Protein AF-A0A7L4KFB0-F1 (afdb_monomer)

Organism: NCBI:txid1961834

Foldseek 3Di:
DVCLVVCLVCQLAVLPLLVLVVVLVVCVVCQVVCVVVVVVVSVVVSVVSVVVNVVNVVSDVVPDDPVSVVSNNDHDDPD

Mean predicted aligned error: 5.98 Å

Radius of gyration: 14.67 Å; Cα contacts (8 Å, |Δi|>4): 47; chains: 1; bounding box: 30×22×47 Å

Nearest PDB structures (foldseek):
  5nmo-assembly1_A  TM=6.941E-01  e=9.411E+00  Bacillus subtilis subsp. subtilis str. 168

pLDDT: mean 84.37, std 12.17, range [40.12, 95.0]

InterPro domains:
  IPR019142 Dymeclin [PTHR12895] (6-76)

Sequence (79 aa):
ISCFPHLVEKNPRTGNLGSLIKVFLSRTKELKISAECQNHIFIWQAHNALFIICCLLKVFISQMSEEELQLHFTYEEKA

Structure (mmCIF, N/CA/C/O backbone):
data_AF-A0A7L4KFB0-F1
#
_entry.id   AF-A0A7L4KFB0-F1
#
loop_
_atom_site.group_PDB
_atom_site.id
_atom_site.type_symbol
_atom_site.label_atom_id
_atom_site.label_alt_id
_atom_site.label_comp_id
_atom_site.label_asym_id
_atom_site.label_entity_id
_atom_site.label_seq_id
_atom_site.pdbx_PDB_ins_code
_atom_site.Cartn_x
_atom_site.Cartn_y
_atom_site.Cartn_z
_atom_site.occupancy
_atom_site.B_iso_or_equiv
_atom_site.auth_seq_id
_atom_site.auth_comp_id
_atom_site.auth_asym_id
_atom_site.auth_atom_id
_atom_site.pdbx_PDB_model_num
ATOM 1 N N . ILE A 1 1 ? -14.592 -11.827 -1.034 1.00 53.84 1 ILE A N 1
ATOM 2 C CA . ILE A 1 1 ? -15.643 -11.117 -0.257 1.00 53.84 1 ILE A CA 1
ATOM 3 C C . ILE A 1 1 ? -15.716 -11.622 1.196 1.00 53.84 1 ILE A C 1
ATOM 5 O O . ILE A 1 1 ? -15.927 -10.813 2.083 1.00 53.84 1 ILE A O 1
ATOM 9 N N . SER A 1 2 ? -15.419 -12.895 1.492 1.00 57.47 2 SER A N 1
ATOM 10 C CA . SER A 1 2 ? -15.410 -13.445 2.866 1.00 57.47 2 SER A CA 1
ATOM 11 C C . SER A 1 2 ? -14.249 -13.005 3.783 1.00 57.47 2 SER A C 1
ATOM 13 O O . SER A 1 2 ? -14.370 -13.124 4.995 1.00 57.47 2 SER A O 1
ATOM 15 N N . CYS A 1 3 ? -13.132 -12.486 3.255 1.00 62.56 3 CYS A N 1
ATOM 16 C CA . CYS A 1 3 ? -11.962 -12.110 4.072 1.00 62.56 3 CYS A CA 1
ATOM 17 C C . CYS A 1 3 ? -11.989 -10.672 4.620 1.00 62.56 3 CYS A C 1
ATOM 19 O O . CYS A 1 3 ? -11.147 -10.325 5.445 1.00 62.56 3 CYS A O 1
ATOM 21 N N . PHE A 1 4 ? -12.921 -9.827 4.170 1.00 69.44 4 PHE A N 1
ATOM 22 C CA . PHE A 1 4 ? -12.953 -8.411 4.552 1.00 69.44 4 PHE A CA 1
ATOM 23 C C . PHE A 1 4 ? -13.180 -8.167 6.050 1.00 69.44 4 PHE A C 1
ATOM 25 O O . PHE A 1 4 ? -12.436 -7.356 6.596 1.00 69.44 4 PHE A O 1
ATOM 32 N N . PRO A 1 5 ? -14.083 -8.887 6.749 1.00 68.25 5 PRO A N 1
ATOM 33 C CA . PRO A 1 5 ? -14.263 -8.702 8.192 1.00 68.25 5 PRO A CA 1
ATOM 34 C C . PRO A 1 5 ? -12.978 -8.984 8.979 1.00 68.25 5 PRO A C 1
ATOM 36 O O . PRO A 1 5 ? -12.615 -8.241 9.883 1.00 68.25 5 PRO A O 1
ATOM 39 N N . HIS A 1 6 ? -12.235 -10.020 8.575 1.00 77.38 6 HIS A N 1
ATOM 40 C CA . HIS A 1 6 ? -10.969 -10.378 9.211 1.00 77.38 6 HIS A CA 1
ATOM 41 C C . HIS A 1 6 ? -9.883 -9.325 8.958 1.00 77.38 6 HIS A C 1
ATOM 43 O O . HIS A 1 6 ? -9.076 -9.021 9.831 1.00 77.38 6 HIS A O 1
ATOM 49 N N . LEU A 1 7 ? -9.870 -8.742 7.758 1.00 72.50 7 LEU A N 1
ATOM 50 C CA . LEU A 1 7 ? -8.927 -7.691 7.396 1.00 72.50 7 LEU A CA 1
ATOM 51 C C . LEU A 1 7 ? -9.234 -6.393 8.157 1.00 72.50 7 LEU A C 1
ATOM 53 O O . LEU A 1 7 ? -8.309 -5.779 8.675 1.00 72.50 7 LEU A O 1
ATOM 57 N N . VAL A 1 8 ? -10.511 -6.026 8.311 1.00 74.69 8 VAL A N 1
ATOM 58 C CA . VAL A 1 8 ? -10.951 -4.903 9.159 1.00 74.69 8 VAL A CA 1
ATOM 59 C C . VAL A 1 8 ? -10.493 -5.109 10.607 1.00 74.69 8 VAL A C 1
ATOM 61 O O . VAL A 1 8 ? -9.834 -4.239 11.162 1.00 74.69 8 VAL A O 1
ATOM 64 N N . GLU A 1 9 ? -10.743 -6.278 11.199 1.00 77.88 9 GLU A N 1
ATOM 65 C CA . GLU A 1 9 ? -10.392 -6.551 12.602 1.00 77.88 9 GLU A CA 1
ATOM 66 C C . GLU A 1 9 ? -8.872 -6.518 12.866 1.00 77.88 9 GLU A C 1
ATOM 68 O O . GLU A 1 9 ? -8.413 -6.029 13.902 1.00 77.88 9 GLU A O 1
ATOM 73 N N . LYS A 1 10 ? -8.065 -7.065 11.947 1.00 79.75 10 LYS A N 1
ATOM 74 C CA . LYS A 1 10 ? -6.612 -7.218 12.147 1.00 79.75 10 LYS A CA 1
ATOM 75 C C . LYS A 1 10 ? -5.797 -6.018 11.671 1.00 79.75 10 LYS A C 1
ATOM 77 O O . LYS A 1 10 ? -4.665 -5.844 12.132 1.00 79.75 10 LYS A O 1
ATOM 82 N N . ASN A 1 11 ? -6.314 -5.209 10.747 1.00 81.00 11 ASN A N 1
ATOM 83 C CA . ASN A 1 11 ? -5.532 -4.139 10.127 1.00 81.00 11 ASN A CA 1
ATOM 84 C C . ASN A 1 11 ? -5.024 -3.077 11.120 1.00 81.00 11 ASN A C 1
ATOM 86 O O . ASN A 1 11 ? -3.833 -2.789 11.045 1.00 81.00 11 ASN A O 1
ATOM 90 N N . PRO A 1 12 ? -5.809 -2.575 12.095 1.00 76.19 12 PRO A N 1
ATOM 91 C CA . PRO A 1 12 ? -5.312 -1.597 13.072 1.00 76.19 12 PRO A CA 1
ATOM 92 C C . PRO A 1 12 ? -4.113 -2.091 13.893 1.00 76.19 12 PRO A C 1
ATOM 94 O O . PRO A 1 12 ? -3.287 -1.303 14.331 1.00 76.19 12 PRO A O 1
ATOM 97 N N . ARG A 1 13 ? -3.981 -3.413 14.084 1.00 77.19 13 ARG A N 1
ATOM 98 C CA . ARG A 1 13 ? -2.855 -4.019 14.821 1.00 77.19 13 ARG A CA 1
ATOM 99 C C . ARG A 1 13 ? -1.641 -4.322 13.949 1.00 77.19 13 ARG A C 1
ATOM 101 O O . ARG A 1 13 ? -0.544 -4.454 14.468 1.00 77.19 13 ARG A O 1
ATOM 108 N N . THR A 1 14 ? -1.844 -4.523 12.650 1.00 82.69 14 THR A N 1
ATOM 109 C CA . THR A 1 14 ? -0.787 -4.972 11.725 1.00 82.69 14 THR A CA 1
ATOM 110 C C . THR A 1 14 ? -0.271 -3.851 10.831 1.00 82.69 14 THR A C 1
ATOM 112 O O . THR A 1 14 ? 0.844 -3.936 10.329 1.00 82.69 14 THR A O 1
ATOM 115 N N . GLY A 1 15 ? -1.070 -2.806 10.600 1.00 82.06 15 GLY A N 1
ATOM 116 C CA . GLY A 1 15 ? -0.726 -1.702 9.707 1.00 82.06 15 GLY A CA 1
ATOM 117 C C . GLY A 1 15 ? -0.554 -2.126 8.243 1.00 82.06 15 GLY A C 1
ATOM 118 O O . GLY A 1 15 ? 0.124 -1.431 7.483 1.00 82.06 15 GLY A O 1
ATOM 119 N N . ASN A 1 16 ? -1.132 -3.261 7.830 1.00 86.19 16 ASN A N 1
ATOM 120 C CA . ASN A 1 16 ? -0.940 -3.831 6.491 1.00 86.19 16 ASN A CA 1
ATOM 121 C C . ASN A 1 16 ? -1.422 -2.888 5.380 1.00 86.19 16 ASN A C 1
ATOM 123 O O . ASN A 1 16 ? -0.722 -2.713 4.383 1.00 86.19 16 ASN A O 1
ATOM 127 N N . LEU A 1 17 ? -2.579 -2.243 5.558 1.00 87.56 17 LEU A N 1
ATOM 128 C CA . LEU A 1 17 ? -3.097 -1.243 4.622 1.00 87.56 17 LEU A CA 1
ATOM 129 C C . LEU A 1 17 ? -2.143 -0.051 4.511 1.00 87.56 17 LEU A C 1
ATOM 131 O O . LEU A 1 17 ? -1.740 0.311 3.407 1.00 87.56 17 LEU A O 1
ATOM 135 N N . GLY A 1 18 ? -1.763 0.541 5.647 1.00 87.94 18 GLY A N 1
ATOM 136 C CA . GLY A 1 18 ? -0.848 1.682 5.679 1.00 87.94 18 GLY A CA 1
ATOM 137 C C . GLY A 1 18 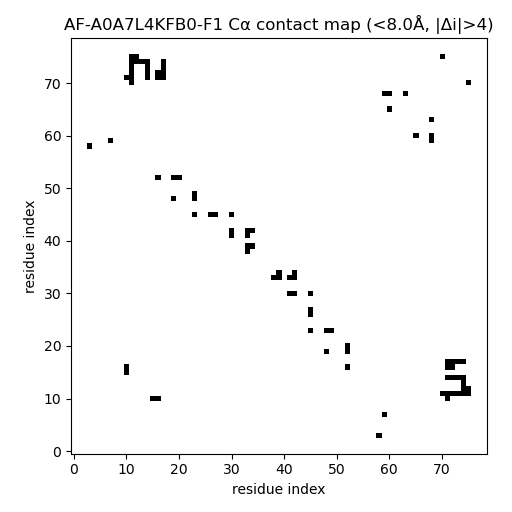? 0.499 1.355 5.031 1.00 87.94 18 GLY A C 1
ATOM 138 O O . GLY A 1 18 ? 1.025 2.148 4.251 1.00 87.94 18 GLY A O 1
ATOM 139 N N . SER A 1 19 ? 1.029 0.157 5.282 1.00 89.19 19 SER A N 1
ATOM 140 C CA . SER A 1 19 ? 2.263 -0.338 4.663 1.00 89.19 19 SER A CA 1
ATOM 141 C C . SER A 1 19 ? 2.116 -0.532 3.153 1.00 89.19 19 SER A C 1
ATOM 143 O O . SER A 1 19 ? 2.972 -0.073 2.397 1.00 89.19 19 SER A O 1
ATOM 145 N N . LEU A 1 20 ? 1.016 -1.137 2.693 1.00 90.44 20 LEU A N 1
ATOM 146 C CA . LEU A 1 20 ? 0.732 -1.314 1.267 1.00 90.44 20 LEU A CA 1
ATOM 147 C C . LEU A 1 20 ? 0.638 0.034 0.542 1.00 90.44 20 LEU A C 1
ATOM 149 O O . LEU A 1 20 ? 1.224 0.196 -0.527 1.00 90.44 20 LEU A O 1
ATOM 153 N N . ILE A 1 21 ? -0.044 1.015 1.137 1.00 91.69 21 ILE A N 1
ATOM 154 C CA . ILE A 1 21 ? -0.160 2.370 0.583 1.00 91.69 21 ILE A CA 1
ATOM 155 C C . ILE A 1 21 ? 1.212 3.048 0.524 1.00 91.69 21 ILE A C 1
ATOM 157 O O . ILE A 1 21 ? 1.568 3.602 -0.515 1.00 91.69 21 ILE A O 1
ATOM 161 N N . LYS A 1 22 ? 2.017 2.967 1.592 1.00 90.81 22 LYS A N 1
ATOM 162 C CA . LYS A 1 22 ? 3.382 3.525 1.613 1.00 90.81 22 LYS A CA 1
ATOM 163 C C . LYS A 1 22 ? 4.267 2.913 0.527 1.00 90.81 22 LYS A C 1
ATOM 165 O O . LYS A 1 22 ? 4.957 3.650 -0.174 1.00 90.81 22 LYS A O 1
ATOM 170 N N . VAL A 1 23 ? 4.231 1.589 0.366 1.00 91.56 23 VAL A N 1
ATOM 171 C CA . VAL A 1 23 ? 4.989 0.884 -0.680 1.00 91.56 23 VAL A CA 1
ATOM 172 C C . VAL A 1 23 ? 4.487 1.268 -2.069 1.00 91.56 23 VAL A C 1
ATOM 174 O O . VAL A 1 23 ? 5.291 1.545 -2.952 1.00 91.56 23 VAL A O 1
ATOM 177 N N . PHE A 1 24 ? 3.173 1.339 -2.279 1.00 93.31 24 PHE A N 1
ATOM 178 C CA . PHE A 1 24 ? 2.626 1.779 -3.559 1.00 93.31 24 PHE A CA 1
ATOM 179 C C . PHE A 1 24 ? 3.111 3.193 -3.909 1.00 93.31 24 PHE A C 1
ATOM 181 O O . PHE A 1 24 ? 3.667 3.400 -4.985 1.00 93.31 24 PHE A O 1
ATOM 188 N N . LEU A 1 25 ? 2.990 4.145 -2.977 1.00 91.69 25 LEU A N 1
ATOM 189 C CA . LEU A 1 25 ? 3.421 5.534 -3.164 1.00 91.69 25 LEU A CA 1
ATOM 190 C C . LEU A 1 25 ? 4.938 5.690 -3.345 1.00 91.69 25 LEU A C 1
ATOM 192 O O . LEU A 1 25 ? 5.372 6.595 -4.054 1.00 91.69 25 LEU A O 1
ATOM 196 N N . SER A 1 26 ? 5.767 4.841 -2.731 1.00 91.19 26 SER A N 1
ATOM 197 C CA . SER A 1 26 ? 7.214 4.882 -2.978 1.00 91.19 26 SER A CA 1
ATOM 198 C C . SER A 1 26 ? 7.552 4.401 -4.391 1.00 91.19 26 SER A C 1
ATOM 200 O O . SER A 1 26 ? 8.409 4.990 -5.051 1.00 91.19 26 SER A O 1
ATOM 202 N N . ARG A 1 27 ? 6.818 3.395 -4.882 1.00 89.56 27 ARG A N 1
ATOM 203 C CA . ARG A 1 27 ? 6.987 2.794 -6.209 1.00 89.56 27 ARG A CA 1
ATOM 204 C C . ARG A 1 27 ? 6.369 3.602 -7.350 1.00 89.56 27 ARG A C 1
ATOM 206 O O . ARG A 1 27 ? 6.818 3.458 -8.485 1.00 89.56 27 ARG A O 1
ATOM 213 N N . THR A 1 28 ? 5.398 4.485 -7.100 1.00 88.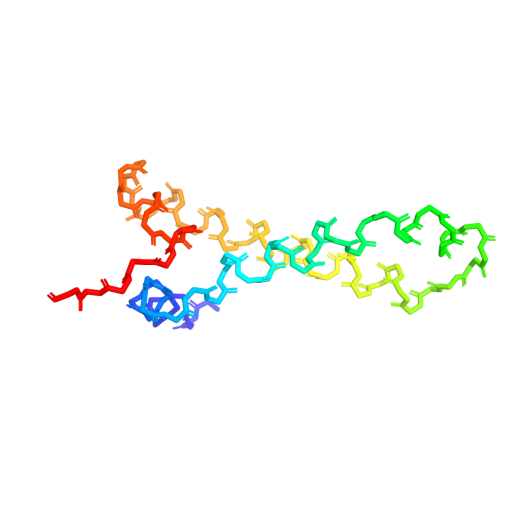81 28 THR A N 1
ATOM 214 C CA . THR A 1 28 ? 4.815 5.327 -8.169 1.00 88.81 28 THR A CA 1
ATOM 215 C C . THR A 1 28 ? 5.846 6.237 -8.840 1.00 88.81 28 THR A C 1
ATOM 217 O O . THR A 1 28 ? 5.700 6.550 -10.020 1.00 88.81 28 THR A O 1
ATOM 220 N N . LYS A 1 29 ? 6.933 6.601 -8.146 1.00 87.50 29 LYS A N 1
ATOM 221 C CA . LYS A 1 29 ? 8.055 7.366 -8.722 1.00 87.50 29 LYS A CA 1
ATOM 222 C C . LYS A 1 29 ? 8.754 6.623 -9.866 1.00 87.50 29 LYS A C 1
ATOM 224 O O . LYS A 1 29 ? 9.218 7.250 -10.812 1.00 87.50 29 LYS A O 1
ATOM 229 N N . GLU A 1 30 ? 8.794 5.295 -9.796 1.00 90.06 30 GLU A N 1
ATOM 230 C CA . GLU A 1 30 ? 9.405 4.422 -10.806 1.00 90.06 30 GLU A CA 1
ATOM 231 C C . GLU A 1 30 ? 8.428 4.081 -11.947 1.00 90.06 30 GLU A C 1
ATOM 233 O O . GLU A 1 30 ? 8.836 3.542 -12.978 1.00 90.06 30 GLU A O 1
ATOM 238 N N . LEU A 1 31 ? 7.138 4.411 -11.797 1.00 88.94 31 LEU A N 1
ATOM 239 C CA . LEU A 1 31 ? 6.092 4.030 -12.748 1.00 88.94 31 LEU A CA 1
ATOM 240 C C . LEU A 1 31 ? 6.262 4.715 -14.106 1.00 88.94 31 LEU A C 1
ATOM 242 O O . LEU A 1 31 ? 6.059 4.074 -15.134 1.00 88.94 31 LEU A O 1
ATOM 246 N N . LYS A 1 32 ? 6.678 5.989 -14.117 1.00 88.50 32 LYS A N 1
ATOM 247 C CA . LYS A 1 32 ? 6.938 6.732 -15.360 1.00 88.50 32 LYS A CA 1
ATOM 248 C C . LYS A 1 32 ? 8.047 6.068 -16.179 1.00 88.50 32 LYS A C 1
ATOM 250 O O . LYS A 1 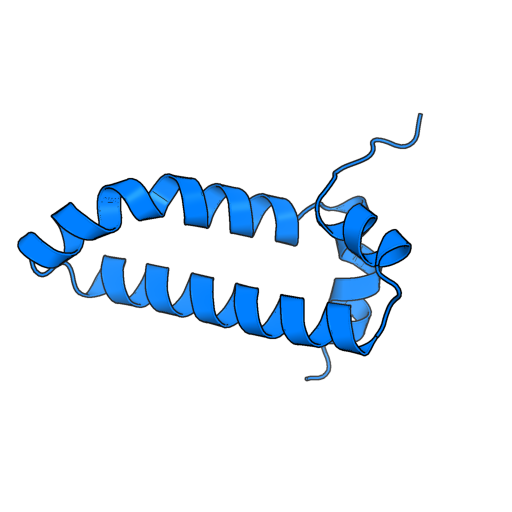32 ? 7.832 5.739 -17.339 1.00 88.50 32 LYS A O 1
ATOM 255 N N . ILE A 1 33 ? 9.191 5.811 -15.544 1.00 91.19 33 ILE A N 1
ATOM 256 C CA . ILE A 1 33 ? 10.343 5.152 -16.1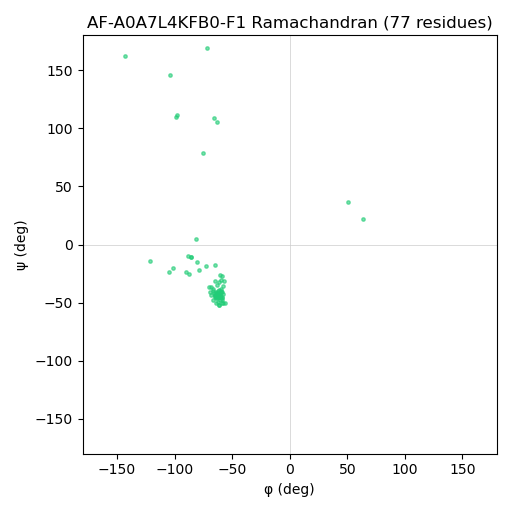80 1.00 91.19 33 ILE A CA 1
ATOM 257 C C . ILE A 1 33 ? 9.946 3.746 -16.650 1.00 91.19 33 ILE A C 1
ATOM 259 O O . ILE A 1 33 ? 10.247 3.345 -17.769 1.00 91.19 33 ILE A O 1
ATOM 263 N N . SER A 1 34 ? 9.198 3.006 -15.829 1.00 90.00 34 SER A N 1
ATOM 264 C CA . SER A 1 34 ? 8.717 1.667 -16.186 1.00 90.00 34 SER A CA 1
ATOM 265 C C . SER A 1 34 ? 7.776 1.671 -17.395 1.00 90.00 34 SER A C 1
ATOM 267 O O . SER A 1 34 ? 7.820 0.737 -18.194 1.00 90.00 34 SER A O 1
ATOM 269 N N . ALA A 1 35 ? 6.949 2.708 -17.556 1.00 90.12 35 ALA A N 1
ATOM 270 C CA . ALA A 1 35 ? 6.092 2.882 -18.726 1.00 90.12 35 ALA A CA 1
ATOM 271 C C . ALA A 1 35 ? 6.901 3.177 -19.997 1.00 90.12 35 ALA A C 1
ATOM 273 O O . ALA A 1 35 ? 6.644 2.569 -21.035 1.00 90.12 35 ALA A O 1
ATOM 274 N N . GLU A 1 36 ? 7.908 4.048 -19.901 1.00 93.69 36 GLU A N 1
ATOM 275 C CA . GLU A 1 36 ? 8.819 4.380 -21.006 1.00 93.69 36 GLU A CA 1
ATOM 276 C C . GLU A 1 36 ? 9.623 3.154 -21.467 1.00 93.69 36 GLU A C 1
ATOM 278 O O . GLU A 1 36 ? 9.771 2.922 -22.665 1.00 93.69 36 GLU A O 1
ATOM 283 N N . CYS A 1 37 ? 10.076 2.318 -20.529 1.00 94.06 37 CYS A N 1
ATOM 284 C CA . CYS A 1 37 ? 10.796 1.077 -20.824 1.00 94.06 37 CYS A CA 1
ATOM 285 C C . CYS A 1 37 ? 9.887 -0.108 -21.199 1.00 94.06 37 CYS A C 1
ATOM 287 O O . CYS A 1 37 ? 10.390 -1.223 -21.331 1.00 94.06 37 CYS A O 1
ATOM 289 N N . GLN A 1 38 ? 8.568 0.091 -21.317 1.00 92.94 38 GLN A N 1
ATOM 290 C CA . GLN A 1 38 ? 7.586 -0.977 -21.557 1.00 92.94 38 GLN A CA 1
ATOM 291 C C . GLN A 1 38 ? 7.719 -2.163 -20.582 1.00 92.94 38 GLN A C 1
ATOM 293 O O . GLN A 1 38 ? 7.515 -3.327 -20.933 1.00 92.94 38 GLN A O 1
ATOM 298 N N . ASN A 1 39 ? 8.042 -1.880 -19.317 1.00 92.50 39 ASN A N 1
ATOM 299 C CA . ASN A 1 39 ? 8.106 -2.893 -18.272 1.00 92.50 39 ASN A CA 1
ATOM 300 C C . ASN A 1 39 ? 6.686 -3.289 -17.835 1.00 92.50 39 ASN A C 1
ATOM 302 O O . ASN A 1 39 ? 6.165 -2.851 -16.805 1.00 92.50 39 ASN A O 1
ATOM 306 N N . HIS A 1 40 ? 6.048 -4.130 -18.648 1.00 92.88 40 HIS A N 1
ATOM 307 C CA . HIS A 1 40 ? 4.660 -4.549 -18.472 1.00 92.88 40 HIS A CA 1
ATOM 308 C C . HIS A 1 40 ? 4.403 -5.256 -17.135 1.00 92.88 40 HIS A C 1
ATO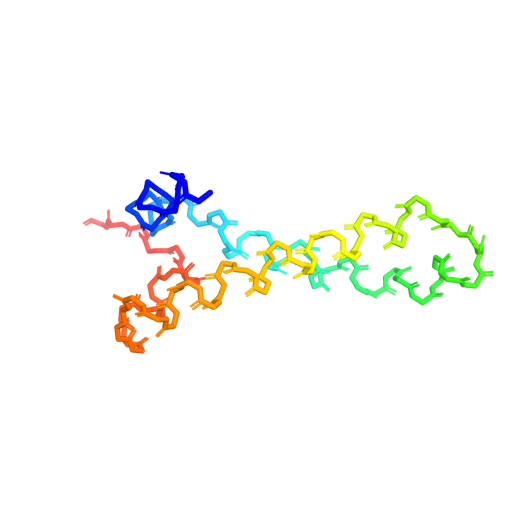M 310 O O . HIS A 1 40 ? 3.315 -5.120 -16.579 1.00 92.88 40 HIS A O 1
ATOM 316 N N . ILE A 1 41 ? 5.401 -5.957 -16.586 1.00 94.56 41 ILE A N 1
ATOM 317 C CA . ILE A 1 41 ? 5.283 -6.633 -15.288 1.00 94.56 41 ILE A CA 1
ATOM 318 C C . ILE A 1 41 ? 5.147 -5.601 -14.167 1.00 94.56 41 ILE A C 1
ATOM 320 O O . ILE A 1 41 ? 4.233 -5.710 -13.350 1.00 94.56 41 ILE A O 1
ATOM 324 N N . PHE A 1 42 ? 6.005 -4.576 -14.150 1.00 93.06 42 PHE A N 1
ATOM 325 C CA . PHE A 1 42 ? 5.933 -3.520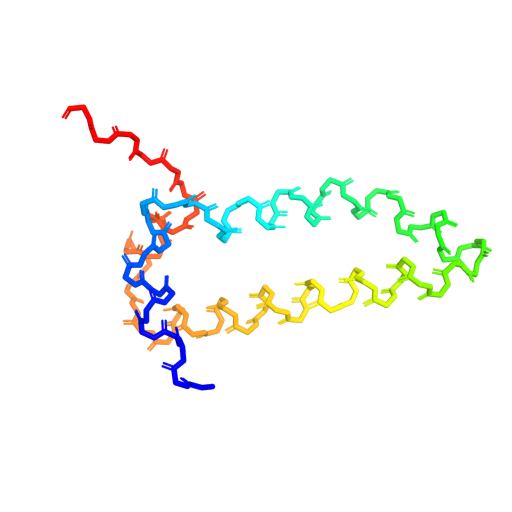 -13.138 1.00 93.06 42 PHE A CA 1
ATOM 326 C C . PHE A 1 42 ? 4.601 -2.766 -13.213 1.00 93.06 42 PHE A C 1
ATOM 328 O O . PHE A 1 42 ? 3.946 -2.545 -12.194 1.00 93.06 42 PHE A O 1
ATOM 335 N N . ILE A 1 43 ? 4.166 -2.414 -14.427 1.00 91.44 43 ILE A N 1
ATOM 336 C CA . ILE A 1 43 ? 2.896 -1.709 -14.654 1.00 91.44 43 ILE A CA 1
ATOM 337 C C . ILE A 1 43 ? 1.718 -2.548 -14.146 1.00 91.44 43 ILE A C 1
ATOM 339 O O . ILE A 1 43 ? 0.852 -2.032 -13.439 1.00 91.44 43 ILE A O 1
ATOM 343 N N . TRP A 1 44 ? 1.701 -3.847 -14.457 1.00 94.88 44 TRP A N 1
ATOM 344 C CA . TRP A 1 44 ? 0.657 -4.765 -14.005 1.00 94.88 44 TRP A CA 1
ATOM 345 C C . TRP A 1 44 ? 0.630 -4.906 -12.478 1.00 94.88 44 TRP A C 1
ATOM 347 O O . TRP A 1 44 ? -0.439 -4.859 -11.867 1.00 94.88 44 TRP A O 1
ATOM 357 N N . GLN A 1 45 ? 1.797 -5.004 -11.837 1.00 94.12 45 GLN A N 1
ATOM 358 C CA . GLN A 1 45 ? 1.898 -5.044 -10.376 1.00 94.12 45 GLN A CA 1
ATOM 359 C C . GLN A 1 45 ? 1.389 -3.751 -9.729 1.00 94.12 45 GLN A C 1
ATOM 361 O O . GLN A 1 45 ? 0.601 -3.814 -8.784 1.00 94.12 45 GLN A O 1
ATOM 366 N N . ALA A 1 46 ? 1.790 -2.588 -10.251 1.00 93.69 46 ALA A N 1
ATOM 367 C CA . ALA A 1 46 ? 1.336 -1.291 -9.756 1.00 93.69 46 ALA A CA 1
ATOM 368 C C . ALA A 1 46 ? -0.184 -1.132 -9.915 1.00 93.69 46 ALA A C 1
ATOM 370 O O . ALA A 1 46 ? -0.864 -0.721 -8.974 1.00 93.69 46 ALA A O 1
ATOM 371 N N . HIS A 1 47 ? -0.733 -1.526 -11.067 1.00 93.88 47 HIS A N 1
ATOM 372 C CA . HIS A 1 47 ? -2.174 -1.527 -11.303 1.00 93.88 47 HIS A CA 1
ATOM 373 C C . HIS A 1 47 ? -2.918 -2.411 -10.290 1.00 93.88 47 HIS A C 1
ATOM 375 O O . HIS A 1 47 ? -3.896 -1.975 -9.683 1.00 93.88 47 HIS A O 1
ATOM 381 N N . ASN A 1 48 ? -2.443 -3.637 -10.059 1.00 94.94 48 ASN A N 1
ATOM 382 C CA . ASN A 1 48 ? -3.090 -4.556 -9.124 1.00 94.94 48 ASN A CA 1
ATOM 383 C C . ASN A 1 48 ? -3.010 -4.073 -7.674 1.00 94.94 48 ASN A C 1
ATOM 385 O O . ASN A 1 48 ? -3.993 -4.181 -6.942 1.00 94.94 48 ASN A O 1
ATOM 389 N N . ALA A 1 49 ? -1.872 -3.509 -7.264 1.00 93.88 49 ALA A N 1
ATOM 390 C CA . ALA A 1 49 ? -1.731 -2.902 -5.945 1.00 93.88 49 ALA A CA 1
ATOM 391 C C . ALA A 1 49 ? -2.728 -1.746 -5.759 1.00 93.88 49 ALA A C 1
ATOM 393 O O . ALA A 1 49 ? -3.429 -1.705 -4.747 1.00 93.88 49 ALA A O 1
ATOM 394 N N . LEU A 1 50 ? -2.857 -0.863 -6.757 1.00 95.00 50 LEU A N 1
ATOM 395 C CA . LEU A 1 50 ? -3.834 0.226 -6.735 1.00 95.00 50 LEU A CA 1
ATOM 396 C C . LEU A 1 50 ? -5.270 -0.301 -6.652 1.00 95.00 50 LEU A C 1
ATOM 398 O O . LEU A 1 50 ? -6.052 0.180 -5.835 1.00 95.00 50 LEU A O 1
ATOM 402 N N . PHE A 1 51 ? -5.609 -1.316 -7.449 1.00 94.44 51 PHE A N 1
ATOM 403 C CA . PHE A 1 51 ? -6.933 -1.933 -7.425 1.00 94.44 51 PHE A CA 1
ATOM 404 C C . PHE A 1 51 ? -7.274 -2.497 -6.038 1.00 94.44 51 PHE A C 1
ATOM 406 O O . PHE A 1 51 ? -8.352 -2.218 -5.511 1.00 94.44 51 PHE A O 1
ATOM 413 N N . ILE A 1 52 ? -6.341 -3.224 -5.413 1.00 91.69 52 ILE A N 1
ATOM 414 C CA . ILE A 1 52 ? -6.510 -3.754 -4.053 1.00 91.69 52 ILE A CA 1
ATOM 415 C C . ILE A 1 52 ? -6.719 -2.614 -3.051 1.00 91.69 52 ILE A C 1
ATOM 417 O O . ILE A 1 52 ? -7.667 -2.676 -2.268 1.00 91.69 52 ILE A O 1
ATOM 421 N N . ILE A 1 53 ? -5.894 -1.561 -3.100 1.00 92.75 53 ILE A N 1
ATOM 422 C CA . ILE A 1 53 ? -6.047 -0.380 -2.236 1.00 92.75 53 ILE A CA 1
ATOM 423 C C . ILE A 1 53 ? -7.447 0.223 -2.413 1.00 92.75 53 ILE A C 1
ATOM 425 O O . ILE A 1 53 ? -8.161 0.403 -1.429 1.00 92.75 53 ILE A O 1
ATOM 429 N N . CYS A 1 54 ? -7.892 0.466 -3.648 1.00 94.19 54 CYS A N 1
ATOM 430 C CA . CYS A 1 54 ? -9.222 1.012 -3.921 1.00 94.19 54 CYS A CA 1
ATOM 431 C C . CYS A 1 54 ? -10.353 0.118 -3.393 1.00 94.19 54 CYS A C 1
ATOM 433 O O . CYS A 1 54 ? -11.331 0.629 -2.846 1.00 94.19 54 CYS A O 1
ATOM 435 N N . CYS A 1 55 ? -10.243 -1.204 -3.542 1.00 91.94 55 CYS A N 1
ATOM 436 C CA . CYS A 1 55 ? -11.221 -2.144 -2.995 1.00 91.94 55 CYS A CA 1
ATOM 437 C C . CYS A 1 55 ? -11.291 -2.070 -1.466 1.00 91.94 55 CYS A C 1
ATOM 439 O O . CYS A 1 55 ? -12.389 -2.024 -0.916 1.00 91.94 55 CYS A O 1
ATOM 441 N N . LEU A 1 56 ? -10.143 -2.027 -0.789 1.00 88.88 56 LEU A N 1
ATOM 442 C CA . LEU A 1 56 ? -10.081 -1.934 0.670 1.00 88.88 56 LEU A CA 1
ATOM 443 C C . LEU A 1 56 ? -10.660 -0.611 1.178 1.00 88.88 56 LEU A C 1
ATOM 445 O O . LEU A 1 56 ? -11.477 -0.621 2.093 1.00 88.88 56 LEU A O 1
ATOM 449 N N . LEU A 1 57 ? -10.313 0.508 0.537 1.00 90.25 57 LEU A N 1
ATOM 450 C CA . LEU A 1 57 ? -10.846 1.825 0.890 1.00 90.25 57 LEU A CA 1
ATOM 451 C C . LEU A 1 57 ? -12.368 1.885 0.750 1.00 90.25 57 LEU A C 1
ATOM 453 O O . LEU A 1 57 ? -13.040 2.364 1.657 1.00 90.25 57 LEU A O 1
ATOM 457 N N . LYS A 1 58 ? -12.923 1.353 -0.347 1.00 91.31 58 LYS A N 1
ATOM 458 C CA . LYS A 1 58 ? -14.381 1.278 -0.536 1.00 91.31 58 LYS A CA 1
ATOM 459 C C . LYS A 1 58 ? -15.061 0.497 0.585 1.00 91.31 58 LYS A C 1
ATOM 461 O O . LYS A 1 58 ? -16.105 0.922 1.063 1.00 91.31 58 LYS A O 1
ATOM 466 N N . VAL A 1 59 ? -14.470 -0.624 0.999 1.00 88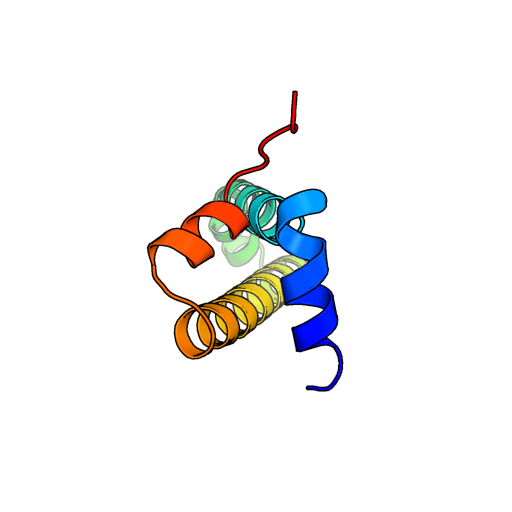.12 59 VAL A N 1
ATOM 467 C CA . VAL A 1 59 ? -14.999 -1.434 2.102 1.00 88.12 59 VAL A CA 1
ATOM 468 C C . VAL A 1 59 ? -14.956 -0.653 3.408 1.00 88.12 59 VAL A C 1
ATOM 470 O O . VAL A 1 59 ? -15.988 -0.566 4.066 1.00 88.12 59 VAL A O 1
ATOM 473 N N . PHE A 1 60 ? -13.819 -0.051 3.762 1.00 88.06 60 PHE A N 1
ATOM 474 C CA . PHE A 1 60 ? -13.716 0.684 5.019 1.00 88.06 60 PHE A CA 1
ATOM 475 C C . PHE A 1 60 ? -14.685 1.866 5.064 1.00 88.06 60 PHE A C 1
ATOM 477 O O . PHE A 1 60 ? -15.507 1.924 5.968 1.00 88.06 60 PHE A O 1
ATOM 484 N N . ILE A 1 61 ? -14.710 2.711 4.030 1.00 90.00 61 ILE A N 1
ATOM 485 C CA . ILE A 1 61 ? -15.639 3.853 3.946 1.00 90.00 61 ILE A CA 1
ATOM 486 C C . ILE A 1 61 ? -17.110 3.405 4.045 1.00 90.00 61 ILE A C 1
ATOM 488 O O . ILE A 1 61 ? -17.945 4.137 4.560 1.00 90.00 61 ILE A O 1
ATOM 492 N N . SER A 1 62 ? -17.445 2.202 3.565 1.00 89.94 62 SER A N 1
ATOM 493 C CA . SER A 1 62 ? -18.812 1.670 3.654 1.00 89.94 62 SER A CA 1
ATOM 494 C C . SER A 1 62 ? -19.184 1.058 5.010 1.00 89.94 62 SER A C 1
ATOM 496 O O . SER A 1 62 ? -20.363 0.792 5.232 1.00 89.94 62 SER A O 1
ATOM 498 N N . GLN A 1 63 ? -18.211 0.773 5.882 1.00 86.75 63 GLN A N 1
ATOM 499 C CA . GLN A 1 63 ? -18.422 -0.030 7.096 1.00 86.75 63 GLN A CA 1
ATOM 500 C C . GLN A 1 63 ? -18.070 0.678 8.406 1.00 86.75 63 GLN A C 1
ATOM 502 O O . GLN A 1 63 ? -18.450 0.164 9.453 1.00 86.75 63 GLN A O 1
ATOM 507 N N . MET A 1 64 ? -17.357 1.804 8.376 1.00 88.00 64 MET A N 1
ATOM 508 C CA . MET A 1 64 ? -16.899 2.496 9.588 1.00 88.00 64 MET A CA 1
ATOM 509 C C . MET A 1 64 ? -16.953 4.017 9.429 1.00 88.00 64 MET A C 1
ATOM 511 O O . MET A 1 64 ? -17.032 4.521 8.303 1.00 88.00 64 MET A O 1
ATOM 515 N N . SER A 1 65 ? -16.921 4.741 10.549 1.00 89.94 65 SER A N 1
ATOM 516 C CA . SER A 1 65 ? -16.868 6.207 10.545 1.00 89.94 65 SER A CA 1
ATOM 517 C C . SER A 1 65 ? -15.498 6.729 10.093 1.00 89.94 65 SER A C 1
ATOM 519 O O . SER A 1 65 ? -14.528 5.976 9.975 1.00 89.94 65 SER A O 1
ATOM 521 N N . GLU A 1 66 ? -15.395 8.033 9.829 1.00 87.19 66 GLU A N 1
ATOM 522 C CA . GLU A 1 66 ? -14.118 8.650 9.451 1.00 87.19 66 GLU A CA 1
ATOM 523 C C . GLU A 1 66 ? -13.068 8.517 10.566 1.00 87.19 66 GLU A C 1
ATOM 525 O O . GLU A 1 66 ? -11.903 8.228 10.291 1.00 87.19 66 GLU A O 1
ATOM 530 N N . GLU A 1 67 ? -13.481 8.662 11.825 1.00 87.19 67 GLU A N 1
ATOM 531 C CA . GLU A 1 67 ? -12.610 8.549 12.997 1.00 87.19 67 GLU A CA 1
ATOM 532 C C . GLU A 1 67 ? -12.053 7.128 13.147 1.00 87.19 67 GLU A C 1
ATOM 534 O O . GLU A 1 67 ? -10.859 6.943 13.384 1.00 87.19 67 GLU A O 1
ATOM 539 N N . GLU A 1 68 ? -12.899 6.113 12.954 1.00 86.62 68 GLU A N 1
ATOM 540 C CA . GLU A 1 68 ? -12.481 4.709 12.967 1.00 86.62 68 GLU A CA 1
ATOM 541 C C . GLU A 1 68 ? -11.540 4.408 11.797 1.00 86.62 68 GLU A C 1
ATOM 543 O O . GLU A 1 68 ? -10.509 3.757 11.973 1.00 86.62 68 GLU A O 1
ATOM 548 N N . LEU A 1 69 ? -11.847 4.941 10.613 1.00 87.81 69 LEU A N 1
ATOM 549 C CA . LEU A 1 69 ? -11.048 4.772 9.405 1.00 87.81 69 LEU A CA 1
ATOM 550 C C . LEU A 1 69 ? -9.617 5.304 9.573 1.00 87.81 69 LEU A C 1
ATOM 552 O O . LEU A 1 69 ? -8.677 4.667 9.091 1.00 87.81 69 LEU A O 1
ATOM 556 N N . GLN A 1 70 ? -9.416 6.426 10.270 1.00 86.62 70 GLN A N 1
ATOM 557 C CA . GLN A 1 70 ? -8.079 6.993 10.500 1.00 86.62 70 GLN A CA 1
ATOM 558 C C . GLN A 1 70 ? -7.133 6.003 11.204 1.00 86.62 70 GLN A C 1
ATOM 560 O O . GLN A 1 70 ? -5.963 5.900 10.818 1.00 86.62 70 GLN A O 1
ATOM 565 N N . LEU A 1 71 ? -7.649 5.186 12.130 1.00 84.69 71 LEU A N 1
ATOM 566 C CA . LEU A 1 71 ? -6.881 4.161 12.856 1.00 84.69 71 LEU A CA 1
ATOM 567 C C . LEU A 1 71 ? -6.350 3.040 11.948 1.00 84.69 71 LEU A C 1
ATOM 569 O O . LEU A 1 71 ? -5.454 2.292 12.329 1.00 84.69 71 LEU A O 1
ATOM 573 N N . HIS A 1 72 ? -6.894 2.892 10.739 1.00 84.81 72 HIS A N 1
ATOM 574 C CA . HIS A 1 72 ? -6.446 1.889 9.771 1.00 84.81 72 HIS A CA 1
ATOM 575 C C . HIS A 1 72 ? -5.260 2.362 8.915 1.00 84.81 72 HIS A C 1
ATOM 577 O O . HIS A 1 72 ? -4.652 1.542 8.212 1.00 84.81 72 HIS A O 1
ATOM 583 N N . PHE A 1 73 ? -4.925 3.657 8.969 1.00 82.62 73 PHE A N 1
ATOM 584 C CA . PHE A 1 73 ? -3.787 4.258 8.264 1.00 82.62 73 PHE A CA 1
ATOM 585 C C . PHE A 1 73 ? -2.577 4.510 9.165 1.00 82.62 73 PHE A C 1
ATOM 587 O O . PHE A 1 73 ? -1.455 4.626 8.659 1.00 82.62 73 PHE A O 1
ATOM 594 N N . THR A 1 74 ? -2.781 4.574 10.478 1.00 72.12 74 THR A N 1
ATOM 595 C CA . THR A 1 74 ? -1.732 4.737 11.485 1.00 72.12 74 THR A CA 1
ATOM 596 C C . 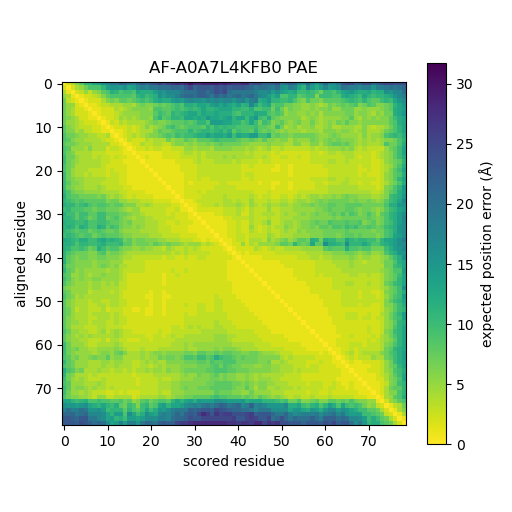THR A 1 74 ? -1.465 3.406 12.189 1.00 72.12 74 THR A C 1
ATOM 598 O O . THR A 1 74 ? -2.351 2.576 12.351 1.00 72.12 74 THR A O 1
ATOM 601 N N . TYR A 1 75 ? -0.209 3.160 12.562 1.00 60.00 75 TYR A N 1
ATOM 602 C CA . TYR A 1 75 ? 0.115 2.118 13.534 1.00 60.00 75 TYR A CA 1
ATOM 603 C C . TYR A 1 75 ? 0.289 2.831 14.868 1.00 60.00 75 TYR A C 1
ATOM 605 O O . TYR A 1 75 ? 1.245 3.591 15.023 1.00 60.00 75 TYR A O 1
ATOM 613 N N . GLU A 1 76 ? -0.646 2.631 15.792 1.00 56.25 76 GLU A N 1
ATOM 614 C CA . GLU A 1 76 ? -0.452 3.021 17.185 1.00 56.25 76 GLU A CA 1
ATOM 615 C C . GLU A 1 76 ? -0.009 1.792 17.971 1.00 56.25 76 GLU A C 1
ATOM 617 O O . GLU A 1 76 ? -0.758 0.831 18.159 1.00 56.25 76 GLU A O 1
ATOM 622 N N . GLU A 1 77 ? 1.243 1.820 18.415 1.00 49.81 77 GLU A N 1
ATOM 623 C CA . GLU A 1 77 ? 1.735 0.886 19.412 1.00 49.81 77 GLU A CA 1
ATOM 624 C C . GLU A 1 77 ? 0.972 1.195 20.708 1.00 49.81 77 GLU A C 1
ATOM 626 O O . GLU A 1 77 ? 1.136 2.269 21.286 1.00 49.81 77 GLU A O 1
ATOM 631 N N . LYS A 1 78 ? 0.056 0.310 21.126 1.00 48.69 78 LYS A N 1
ATOM 632 C CA . LYS A 1 78 ? -0.610 0.465 22.425 1.00 48.69 78 LYS A CA 1
ATOM 633 C C . LYS A 1 78 ? 0.460 0.358 23.515 1.00 48.69 78 LYS A C 1
ATOM 635 O O . LYS A 1 78 ? 0.956 -0.743 23.750 1.00 48.69 78 LYS A O 1
ATOM 640 N N . ALA A 1 79 ? 0.809 1.499 24.109 1.00 40.12 79 ALA A N 1
ATOM 641 C CA . ALA A 1 79 ? 1.641 1.606 25.305 1.00 40.12 79 ALA A CA 1
ATOM 642 C C . ALA A 1 79 ? 0.961 0.967 26.525 1.00 40.12 79 ALA A C 1
ATOM 644 O O . ALA A 1 79 ? -0.291 1.029 26.606 1.00 40.12 79 ALA A O 1
#

Solvent-accessible surface area (backbone atoms only — not comparable to full-atom values): 4585 Å² total; per-residue (Å²): 127,86,60,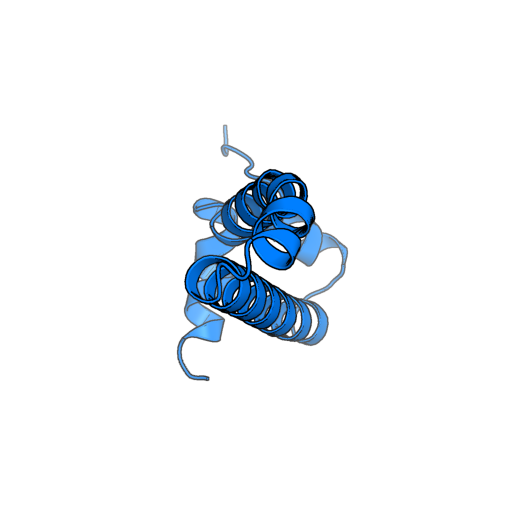53,67,57,47,63,71,46,26,42,81,65,23,53,58,31,49,52,52,52,53,51,62,64,49,54,74,52,44,62,60,33,59,76,70,64,38,60,67,61,53,51,51,53,51,51,52,51,51,52,51,53,53,52,50,56,51,47,68,74,73,48,54,73,75,61,50,52,46,39,60,40,72,71,81,84,125

Secondary structure (DSSP, 8-state):
-TTHHHHHHHHHHH-HHHHHHHHHHHHHHHHHHHHHTT-HHHHHHHHHHHHHHHHHHHHHHHHS-HHHHHTTTS-----